Protein AF-A0A5C6A4T7-F1 (afdb_monomer_lite)

pLDDT: mean 84.49, std 9.88, range [51.09, 94.12]

Foldseek 3Di:
DDDDDAQFWKAFVPPGIWGFHCDDPPDDADPQWTWTFPPDADPVRHTDTDTDHNVRIDGDPDDDDDD

Sequence (67 aa):
MKSLLLGQFVYLDGSGDGVVGMLPDGVNAADDHVGVWFGTTTDEGSPIVSSVPVEYLTSAPEPRIQH

Organism: NCBI:txid2714738

Radius of gyration: 12.21 Å; chains: 1; bounding box: 36×22×29 Å

Secondary structure (DSSP, 8-state):
-----TT-EEEETTTEEEEEEPPPTT--PPTTEEEEEEEEE-TTS-EEEEEEEGGGEEEPPPP----

Structure (mmCIF, N/CA/C/O backbone):
data_AF-A0A5C6A4T7-F1
#
_entry.id   AF-A0A5C6A4T7-F1
#
loop_
_atom_site.group_PDB
_atom_site.id
_atom_site.type_symbol
_atom_site.label_atom_id
_atom_site.label_alt_id
_atom_site.label_comp_id
_atom_site.label_asym_id
_atom_site.label_entity_id
_atom_site.label_seq_id
_atom_site.pdbx_PDB_ins_code
_atom_site.Cartn_x
_atom_site.Cartn_y
_atom_site.Cartn_z
_atom_site.occupancy
_atom_site.B_iso_or_equiv
_atom_site.auth_seq_id
_atom_site.auth_comp_id
_atom_site.auth_asym_id
_atom_site.auth_atom_id
_atom_site.pdbx_PDB_model_num
ATOM 1 N N . MET A 1 1 ? 13.135 7.565 -12.078 1.00 59.09 1 MET A N 1
ATOM 2 C CA . MET A 1 1 ? 12.316 7.475 -10.854 1.00 59.09 1 MET A CA 1
ATOM 3 C C . MET A 1 1 ? 10.902 7.100 -11.286 1.00 59.09 1 MET A C 1
ATOM 5 O O . MET A 1 1 ? 10.368 7.791 -12.150 1.00 59.09 1 MET A O 1
ATOM 9 N N . LYS A 1 2 ? 10.349 5.969 -10.823 1.00 66.75 2 LYS A N 1
ATOM 10 C CA . LYS A 1 2 ? 8.944 5.613 -11.102 1.00 66.75 2 LYS A CA 1
ATOM 11 C C . LYS A 1 2 ? 8.063 6.577 -10.297 1.00 66.75 2 LYS A C 1
ATOM 13 O O . LYS A 1 2 ? 8.261 6.693 -9.096 1.00 66.75 2 LYS A O 1
ATOM 18 N N . SER A 1 3 ? 7.143 7.282 -10.953 1.00 77.00 3 SER A N 1
ATOM 19 C CA . SER A 1 3 ? 6.162 8.130 -10.265 1.00 77.00 3 SER A CA 1
ATOM 20 C C . SER A 1 3 ? 4.919 7.294 -9.968 1.00 77.00 3 SER A C 1
ATOM 22 O O . SER A 1 3 ? 4.334 6.742 -10.900 1.00 77.00 3 SER A O 1
ATOM 24 N N . LEU A 1 4 ? 4.557 7.166 -8.692 1.00 85.31 4 LEU A N 1
ATOM 25 C CA . LEU A 1 4 ? 3.343 6.491 -8.226 1.00 85.31 4 LEU A CA 1
ATOM 26 C C . LEU A 1 4 ? 2.380 7.533 -7.652 1.00 85.31 4 LEU A C 1
ATOM 28 O O . LEU A 1 4 ? 2.813 8.473 -6.984 1.00 85.31 4 LEU A O 1
ATOM 32 N N . LEU A 1 5 ? 1.085 7.371 -7.910 1.00 88.00 5 LEU A N 1
ATOM 33 C CA . LEU A 1 5 ? 0.041 8.283 -7.437 1.00 88.00 5 LEU A CA 1
ATOM 34 C C . LEU A 1 5 ? -0.718 7.678 -6.252 1.00 88.00 5 LEU A C 1
ATOM 36 O O . LEU A 1 5 ? -0.945 6.474 -6.211 1.00 88.00 5 LEU A O 1
ATOM 40 N N . LEU A 1 6 ? -1.164 8.509 -5.305 1.00 87.88 6 LEU A N 1
ATOM 41 C CA . LEU A 1 6 ? -2.099 8.067 -4.264 1.00 87.88 6 LEU A CA 1
ATOM 42 C C . LEU A 1 6 ? -3.368 7.483 -4.899 1.00 87.88 6 LEU A C 1
ATOM 44 O O . LEU A 1 6 ? -3.897 8.038 -5.860 1.00 87.88 6 LEU A O 1
ATOM 48 N N . GLY A 1 7 ? -3.853 6.365 -4.360 1.00 87.50 7 GLY A N 1
ATOM 49 C CA . GLY A 1 7 ? -4.998 5.631 -4.902 1.00 87.50 7 GLY A CA 1
ATOM 50 C C . GLY A 1 7 ? -4.675 4.759 -6.120 1.00 87.50 7 GLY A C 1
ATOM 51 O O . GLY A 1 7 ? -5.551 4.042 -6.598 1.00 87.50 7 GLY A O 1
ATOM 52 N N . GLN A 1 8 ? -3.437 4.781 -6.620 1.00 91.31 8 GLN A N 1
ATOM 53 C CA . GLN A 1 8 ? -3.019 3.914 -7.714 1.00 91.31 8 GLN A CA 1
ATOM 54 C C . GLN A 1 8 ? -2.962 2.454 -7.256 1.00 91.31 8 GLN A C 1
ATOM 56 O O . GLN A 1 8 ? -2.402 2.141 -6.205 1.00 91.31 8 GLN A O 1
ATOM 61 N N . PHE A 1 9 ? -3.482 1.557 -8.089 1.00 90.56 9 PHE A N 1
ATOM 62 C CA . PHE A 1 9 ? -3.355 0.120 -7.887 1.00 90.56 9 PHE A CA 1
ATOM 63 C C . PHE A 1 9 ? -1.958 -0.338 -8.301 1.00 90.56 9 PHE A C 1
ATOM 65 O O . PHE A 1 9 ? -1.427 0.065 -9.344 1.00 90.56 9 PHE A O 1
ATOM 72 N N . VAL A 1 10 ? -1.352 -1.181 -7.476 1.00 91.44 10 VAL A N 1
ATOM 73 C CA . VAL A 1 10 ? 0.002 -1.695 -7.676 1.00 91.44 10 VAL A CA 1
ATOM 74 C C . VAL A 1 10 ? 0.048 -3.192 -7.414 1.00 91.44 10 VAL A C 1
ATOM 76 O O . VAL A 1 10 ? -0.632 -3.707 -6.530 1.00 91.44 10 VAL A O 1
ATOM 79 N N . TYR A 1 11 ? 0.887 -3.874 -8.180 1.00 90.81 11 TYR A N 1
ATOM 80 C CA . TYR A 1 11 ? 1.305 -5.242 -7.927 1.00 90.81 11 TYR A CA 1
ATOM 81 C C . TYR A 1 11 ? 2.621 -5.222 -7.157 1.00 90.81 11 TYR A C 1
ATOM 83 O O . TYR A 1 11 ? 3.574 -4.561 -7.589 1.00 90.81 11 TYR A O 1
ATO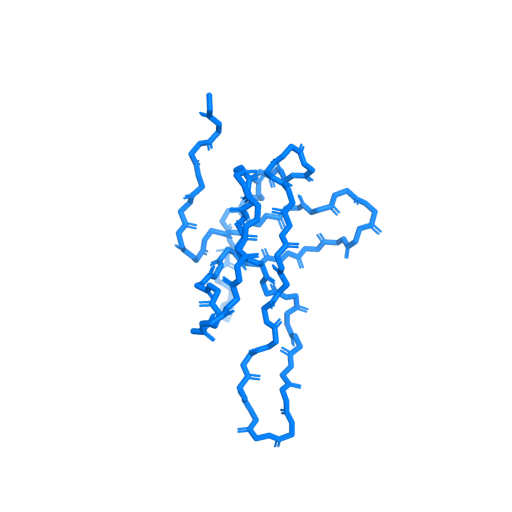M 91 N N . LEU A 1 12 ? 2.665 -5.944 -6.038 1.00 86.50 12 LEU A N 1
ATOM 92 C CA . LEU A 1 12 ? 3.878 -6.207 -5.276 1.00 86.50 12 LEU A CA 1
ATOM 93 C C . LEU A 1 12 ? 4.329 -7.646 -5.536 1.00 86.50 12 LEU A C 1
ATOM 95 O O . LEU A 1 12 ? 3.612 -8.599 -5.214 1.00 86.50 12 LEU A O 1
ATOM 99 N N . ASP A 1 13 ? 5.525 -7.795 -6.105 1.00 81.38 13 ASP A N 1
ATOM 100 C CA . ASP A 1 13 ? 6.098 -9.114 -6.373 1.00 81.38 13 ASP A CA 1
ATOM 101 C C . ASP A 1 13 ? 6.162 -9.952 -5.081 1.00 81.38 13 ASP A C 1
ATOM 103 O O . ASP A 1 13 ? 6.631 -9.498 -4.036 1.00 81.38 13 ASP A O 1
ATOM 107 N N . GLY A 1 14 ? 5.599 -11.159 -5.129 1.00 75.62 14 GLY A N 1
ATOM 108 C CA . GLY A 1 14 ? 5.518 -12.074 -3.988 1.00 75.62 14 GLY A CA 1
ATOM 109 C C . GLY A 1 14 ? 4.485 -11.747 -2.897 1.00 75.62 14 GLY A C 1
ATOM 110 O O . GLY A 1 14 ? 4.330 -12.568 -1.996 1.00 75.62 14 GLY A O 1
ATOM 111 N N . SER A 1 15 ? 3.769 -10.614 -2.951 1.00 77.44 15 SER A N 1
ATOM 112 C CA . SER A 1 15 ? 2.820 -10.210 -1.884 1.00 77.44 15 SER A CA 1
ATOM 113 C C . SER A 1 15 ? 1.399 -9.889 -2.363 1.00 77.44 15 SER A C 1
ATOM 115 O O . SER A 1 15 ? 0.489 -9.820 -1.539 1.00 77.44 15 SER A O 1
ATOM 117 N N . GLY A 1 16 ? 1.189 -9.737 -3.674 1.00 85.50 16 GLY A N 1
ATOM 118 C CA . GLY A 1 16 ? -0.135 -9.546 -4.273 1.00 85.50 16 GLY A CA 1
ATOM 119 C C . GLY A 1 16 ? -0.468 -8.089 -4.591 1.00 85.50 16 GLY A C 1
ATOM 120 O O . GLY A 1 16 ? 0.418 -7.274 -4.856 1.00 85.50 16 GLY A O 1
ATOM 121 N N . ASP A 1 17 ? -1.762 -7.781 -4.602 1.00 90.94 17 ASP A N 1
ATOM 122 C CA . ASP A 1 17 ? -2.302 -6.518 -5.105 1.00 90.94 17 ASP A CA 1
ATOM 123 C C . ASP A 1 17 ? -2.527 -5.533 -3.954 1.00 90.94 17 ASP A C 1
ATOM 125 O O . ASP A 1 17 ? -3.054 -5.898 -2.901 1.00 90.94 17 ASP A O 1
ATOM 129 N N . GLY A 1 18 ? -2.170 -4.268 -4.160 1.00 91.94 18 GLY A N 1
ATOM 130 C CA . GLY A 1 18 ? -2.355 -3.213 -3.170 1.00 91.94 18 GLY A CA 1
ATOM 131 C C . GLY A 1 18 ? -2.712 -1.868 -3.788 1.00 91.94 18 GLY A C 1
ATOM 132 O O . GLY A 1 18 ? -2.731 -1.693 -5.009 1.00 91.94 18 GLY A O 1
ATOM 133 N N . VAL A 1 19 ? -2.990 -0.899 -2.921 1.00 92.62 19 VAL A N 1
ATOM 134 C CA . VAL A 1 19 ? -3.297 0.482 -3.301 1.00 92.62 19 VAL A CA 1
ATOM 135 C C . VAL A 1 19 ? -2.304 1.419 -2.633 1.00 92.62 19 VAL A C 1
ATOM 137 O O . VAL A 1 19 ? -2.071 1.333 -1.426 1.00 92.62 19 VAL A O 1
ATOM 140 N N . VAL A 1 20 ? -1.722 2.325 -3.414 1.00 91.94 20 VAL A N 1
ATOM 141 C CA . VAL A 1 20 ? -0.812 3.356 -2.911 1.00 91.94 20 VAL A CA 1
ATOM 142 C C . VAL A 1 20 ? -1.568 4.275 -1.950 1.00 91.94 20 VAL A C 1
ATOM 144 O O . VAL A 1 20 ? -2.587 4.868 -2.309 1.00 91.94 20 VAL A O 1
ATOM 147 N N . GLY A 1 21 ? -1.060 4.400 -0.729 1.00 90.19 21 GLY A N 1
ATOM 148 C CA . GLY A 1 21 ? -1.672 5.156 0.356 1.00 90.19 21 GLY A CA 1
ATOM 149 C C . GLY A 1 21 ? -0.677 6.059 1.077 1.00 90.19 21 GLY A C 1
ATOM 150 O O . GLY A 1 21 ? 0.538 5.956 0.910 1.00 90.19 21 GLY A O 1
ATOM 151 N N . MET A 1 22 ? -1.215 6.954 1.901 1.00 87.00 22 MET A N 1
ATOM 152 C CA . MET A 1 22 ? -0.409 7.775 2.801 1.00 87.00 22 MET A CA 1
ATOM 153 C C . MET A 1 22 ? 0.130 6.910 3.939 1.00 87.00 22 MET A C 1
ATOM 155 O O . MET A 1 22 ? -0.610 6.115 4.521 1.00 87.00 22 MET A O 1
ATOM 159 N N . LEU A 1 23 ? 1.409 7.078 4.270 1.00 85.31 23 LEU A N 1
ATOM 160 C CA . LEU A 1 23 ? 1.958 6.480 5.480 1.00 85.31 23 LEU A CA 1
ATOM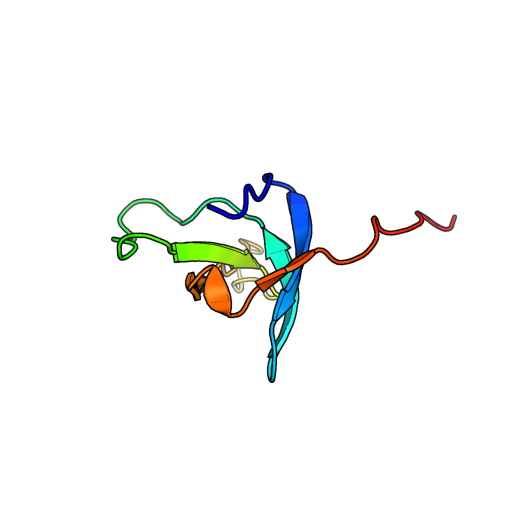 161 C C . LEU A 1 23 ? 1.372 7.180 6.718 1.00 85.31 23 LEU A C 1
ATOM 163 O O . LEU A 1 23 ? 1.192 8.399 6.680 1.00 85.31 23 LEU A O 1
ATOM 167 N N . PRO A 1 24 ? 1.077 6.438 7.800 1.00 80.62 24 PRO A N 1
ATOM 168 C CA . PRO A 1 24 ? 0.647 7.030 9.060 1.00 80.62 24 PRO A CA 1
ATOM 169 C C . PRO A 1 24 ? 1.689 8.001 9.622 1.00 80.62 24 PRO A C 1
ATOM 171 O O . PRO A 1 24 ? 2.896 7.819 9.431 1.00 80.62 24 PRO A O 1
ATOM 174 N N . ASP A 1 25 ? 1.220 8.998 10.370 1.00 80.00 25 ASP A N 1
ATOM 175 C CA . ASP A 1 25 ? 2.093 9.958 11.042 1.00 80.00 25 ASP A CA 1
ATOM 176 C C . ASP A 1 25 ? 3.123 9.245 11.934 1.00 80.00 25 ASP A C 1
ATOM 178 O O . ASP A 1 25 ? 2.817 8.290 12.649 1.00 80.00 25 ASP A O 1
ATOM 182 N N . GLY A 1 26 ? 4.372 9.715 11.887 1.00 74.94 26 GLY A N 1
ATOM 183 C CA . GLY A 1 26 ? 5.477 9.147 12.664 1.00 74.94 26 GLY A CA 1
ATOM 184 C C . GLY A 1 26 ? 6.139 7.908 12.050 1.00 74.94 26 GLY A C 1
ATOM 185 O O . GLY A 1 26 ? 7.153 7.451 12.582 1.00 74.94 26 GLY A O 1
ATOM 186 N N . VAL A 1 27 ? 5.643 7.387 10.922 1.00 78.31 27 VAL A N 1
ATOM 187 C CA . VAL A 1 27 ? 6.351 6.347 10.163 1.00 78.31 27 VAL A CA 1
ATOM 188 C C . VAL A 1 27 ? 7.495 6.983 9.376 1.00 78.31 27 VAL A C 1
ATOM 190 O O . VAL A 1 27 ? 7.280 7.720 8.417 1.00 78.31 27 VAL A O 1
ATOM 193 N N . ASN A 1 28 ? 8.730 6.680 9.777 1.00 72.50 28 ASN A N 1
ATOM 1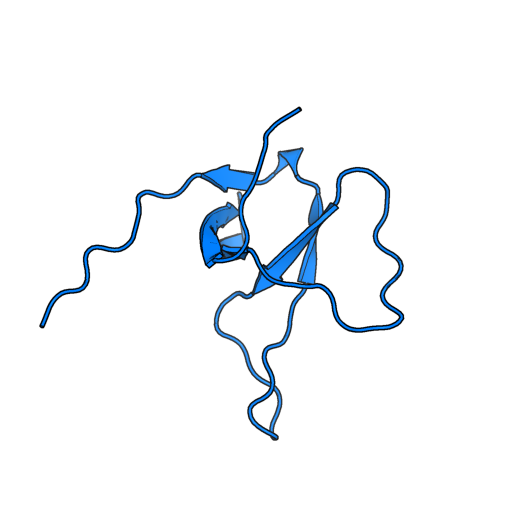94 C CA . ASN A 1 28 ? 9.920 7.102 9.048 1.00 72.50 28 ASN A CA 1
ATOM 195 C C . ASN A 1 28 ? 10.155 6.133 7.880 1.00 72.50 28 ASN A C 1
ATOM 197 O O . ASN A 1 28 ? 10.633 5.014 8.077 1.00 72.50 28 ASN A O 1
ATOM 201 N N . ALA A 1 29 ? 9.737 6.525 6.678 1.00 76.81 29 ALA A N 1
ATOM 202 C CA . ALA A 1 29 ? 10.016 5.761 5.471 1.00 76.81 29 ALA A CA 1
ATOM 203 C C . ALA A 1 29 ? 11.479 5.962 5.068 1.00 76.81 29 ALA A C 1
ATOM 205 O O . ALA A 1 29 ? 11.973 7.086 5.105 1.00 76.81 29 ALA A O 1
ATOM 206 N N . ALA A 1 30 ? 12.162 4.888 4.672 1.00 79.38 30 ALA A N 1
ATOM 207 C CA . ALA A 1 30 ? 13.440 5.035 3.990 1.00 79.38 30 ALA A CA 1
ATOM 208 C C . ALA A 1 30 ? 13.242 5.774 2.655 1.00 79.38 30 ALA A C 1
ATOM 210 O O . ALA A 1 30 ? 12.142 5.767 2.090 1.00 79.38 30 ALA A O 1
ATOM 211 N N . ASP A 1 31 ? 14.310 6.395 2.152 1.00 77.94 31 ASP A N 1
ATOM 212 C CA . ASP A 1 31 ? 14.313 6.985 0.814 1.00 77.94 31 ASP A CA 1
ATOM 213 C C . ASP A 1 31 ? 13.850 5.930 -0.213 1.00 77.94 31 ASP A C 1
ATOM 215 O O . ASP A 1 31 ? 14.175 4.748 -0.095 1.00 77.94 31 ASP A O 1
ATOM 219 N N . ASP A 1 32 ? 13.042 6.343 -1.193 1.00 86.25 32 ASP A N 1
ATOM 220 C CA . ASP A 1 32 ? 12.440 5.477 -2.223 1.00 86.25 32 ASP A CA 1
ATOM 221 C C . ASP A 1 32 ? 11.426 4.419 -1.729 1.00 86.25 32 ASP A C 1
ATOM 223 O O . ASP A 1 32 ? 11.170 3.422 -2.414 1.00 86.25 32 ASP A O 1
ATOM 227 N N . HIS A 1 33 ? 10.786 4.638 -0.576 1.00 90.00 33 HIS A N 1
ATOM 228 C CA . HIS A 1 33 ? 9.626 3.856 -0.129 1.00 90.00 33 HIS A CA 1
ATOM 229 C C . HIS A 1 33 ? 8.296 4.598 -0.316 1.00 90.00 33 HIS A C 1
ATOM 231 O O . HIS A 1 33 ? 8.226 5.826 -0.289 1.00 90.00 33 HIS A O 1
ATOM 237 N N . VAL A 1 34 ? 7.208 3.836 -0.441 1.00 90.56 34 VAL A N 1
ATOM 238 C CA . VAL A 1 34 ? 5.835 4.354 -0.489 1.00 90.56 34 VAL A CA 1
ATOM 239 C C . VAL A 1 34 ? 4.909 3.528 0.405 1.00 90.56 34 VAL A C 1
ATOM 241 O O . VAL A 1 34 ? 5.146 2.343 0.637 1.00 90.56 34 VAL A O 1
ATOM 244 N N . GLY A 1 35 ? 3.850 4.149 0.923 1.00 93.00 35 GLY A N 1
ATOM 245 C CA . GLY A 1 35 ? 2.797 3.439 1.641 1.00 93.00 35 GLY A CA 1
ATOM 246 C C . GLY A 1 35 ? 1.925 2.617 0.695 1.00 93.00 35 GLY A C 1
ATOM 247 O O . GLY A 1 35 ? 1.453 3.131 -0.319 1.00 93.00 35 GLY A O 1
ATOM 248 N N . VAL A 1 36 ? 1.679 1.353 1.035 1.00 93.44 36 VAL A N 1
ATOM 249 C CA . VAL A 1 36 ? 0.764 0.463 0.310 1.00 93.44 36 VAL A CA 1
ATOM 250 C C . VAL A 1 36 ? -0.205 -0.197 1.283 1.00 93.44 36 VAL A C 1
ATOM 252 O O . VAL A 1 36 ? 0.191 -0.737 2.318 1.00 93.44 36 VAL A O 1
ATOM 255 N N . TRP A 1 37 ? -1.489 -0.146 0.944 1.00 93.75 37 TRP A N 1
ATOM 256 C CA . TRP A 1 37 ? -2.566 -0.821 1.656 1.00 93.75 37 TRP A CA 1
ATOM 257 C C . TRP A 1 37 ? -2.998 -2.082 0.904 1.00 93.75 37 TRP A C 1
ATOM 259 O O . TRP A 1 37 ? -3.309 -2.019 -0.284 1.00 93.75 37 TRP A O 1
ATOM 269 N N . PHE A 1 38 ? -3.063 -3.212 1.610 1.00 92.12 38 PHE A N 1
ATOM 270 C CA . PHE A 1 38 ? -3.404 -4.531 1.054 1.00 92.12 38 PHE A CA 1
ATOM 271 C C . PHE A 1 38 ? -4.803 -5.006 1.480 1.00 92.12 38 PHE A C 1
ATOM 273 O O . PHE A 1 38 ? -5.035 -6.193 1.689 1.00 92.12 38 PHE A O 1
ATOM 280 N N . GLY A 1 39 ? -5.740 -4.076 1.684 1.00 89.62 39 GLY A N 1
ATOM 281 C CA . GLY A 1 39 ? -7.119 -4.411 2.060 1.00 89.62 39 GLY A CA 1
ATOM 282 C C . GLY A 1 39 ? -7.324 -4.773 3.537 1.00 89.62 39 GLY A C 1
ATOM 283 O O . GLY A 1 39 ? -8.428 -5.149 3.919 1.00 89.62 39 GLY A O 1
ATOM 284 N N . THR A 1 40 ? -6.296 -4.662 4.382 1.00 91.00 40 THR A N 1
ATOM 285 C CA . THR A 1 40 ? -6.360 -4.990 5.815 1.00 91.00 40 THR A CA 1
ATOM 286 C C . THR A 1 40 ? -6.665 -3.762 6.675 1.00 91.00 40 THR A C 1
ATOM 288 O O . THR A 1 40 ? -6.142 -2.672 6.435 1.00 91.00 40 THR A O 1
ATOM 291 N N . THR A 1 41 ? -7.507 -3.920 7.696 1.00 92.81 41 THR A N 1
ATOM 292 C CA . THR A 1 41 ? -7.872 -2.846 8.633 1.00 92.81 41 THR A CA 1
ATOM 293 C C . THR A 1 41 ? -7.588 -3.246 10.077 1.00 92.81 41 THR A C 1
ATOM 295 O O . THR A 1 41 ? -7.539 -4.432 10.397 1.00 92.81 41 THR A O 1
ATOM 298 N N . THR A 1 42 ? -7.414 -2.258 10.955 1.00 91.00 42 THR A N 1
ATOM 299 C CA . THR A 1 42 ? -7.448 -2.450 12.409 1.00 91.00 42 THR A CA 1
ATOM 300 C C . THR A 1 42 ? -8.863 -2.814 12.869 1.00 91.00 42 THR A C 1
ATOM 302 O O . THR A 1 42 ? -9.826 -2.674 12.109 1.00 91.00 42 THR A O 1
ATOM 305 N N . ASP A 1 43 ? -9.006 -3.210 14.136 1.00 93.38 43 ASP A N 1
ATOM 306 C CA . ASP A 1 43 ? -10.311 -3.479 14.762 1.00 93.38 43 ASP A CA 1
ATOM 307 C C . ASP A 1 43 ? -11.234 -2.243 14.773 1.00 93.38 43 ASP A C 1
ATOM 309 O O . ASP A 1 43 ? -12.456 -2.362 14.818 1.00 93.38 43 ASP A O 1
ATOM 313 N N . GLU A 1 44 ? -10.652 -1.046 14.683 1.00 94.12 44 GLU A N 1
ATOM 314 C CA . GLU A 1 44 ? -11.356 0.241 14.616 1.00 94.12 44 GLU A CA 1
ATOM 315 C C . GLU A 1 44 ? -11.711 0.652 13.174 1.00 94.12 44 GLU A C 1
ATOM 317 O O . GLU A 1 44 ? -12.276 1.721 12.950 1.00 94.12 44 GLU A O 1
ATOM 322 N N . GLY A 1 45 ? -11.371 -0.176 12.181 1.00 88.38 45 GLY A N 1
ATOM 323 C CA . GLY A 1 45 ? -11.658 0.073 10.767 1.00 88.38 45 GLY A CA 1
ATOM 324 C C . GLY A 1 45 ? -10.654 0.983 10.055 1.00 88.38 45 GLY A C 1
ATOM 325 O O . GLY A 1 45 ? -10.879 1.347 8.901 1.00 88.38 45 GLY A O 1
ATOM 326 N N . SER A 1 46 ? -9.536 1.339 10.695 1.00 89.38 46 SER A N 1
ATOM 327 C CA . SER A 1 46 ? -8.480 2.131 10.049 1.00 89.38 46 SER A CA 1
ATOM 328 C C . SER A 1 46 ? -7.617 1.250 9.134 1.00 89.38 46 SER A C 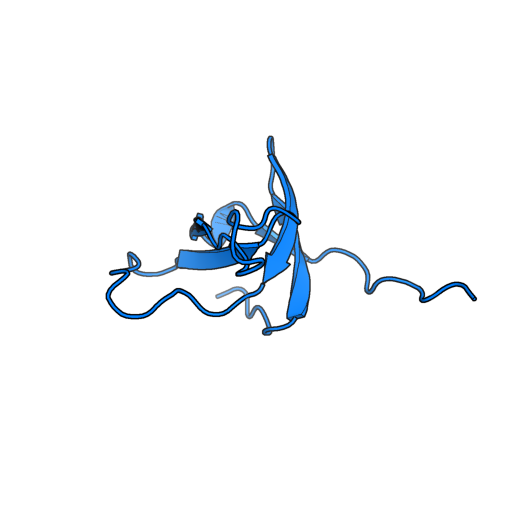1
ATOM 330 O O . SER A 1 46 ? -7.289 0.131 9.526 1.00 89.38 46 SER A O 1
ATOM 332 N N . PRO A 1 47 ? -7.211 1.702 7.934 1.00 89.88 47 PRO A N 1
ATOM 333 C CA . PRO A 1 47 ? -6.371 0.905 7.041 1.00 89.88 47 PRO A CA 1
ATOM 334 C C . PRO A 1 47 ? -4.972 0.682 7.629 1.00 89.88 47 PRO A C 1
ATOM 336 O O . PRO A 1 47 ? -4.350 1.606 8.155 1.00 89.88 47 PRO A O 1
ATOM 339 N N . ILE A 1 48 ? -4.449 -0.536 7.493 1.00 91.56 48 ILE A N 1
ATOM 340 C CA . ILE A 1 48 ? -3.069 -0.865 7.864 1.00 91.56 48 ILE A CA 1
ATOM 341 C C . ILE A 1 48 ? -2.185 -0.679 6.628 1.00 91.56 48 ILE A C 1
ATOM 343 O O . ILE A 1 48 ? -2.196 -1.497 5.707 1.00 91.56 48 ILE A O 1
ATOM 347 N N . VAL A 1 49 ? -1.425 0.416 6.595 1.00 91.75 49 VAL A N 1
ATOM 348 C CA . VAL A 1 49 ? -0.532 0.758 5.478 1.00 91.75 4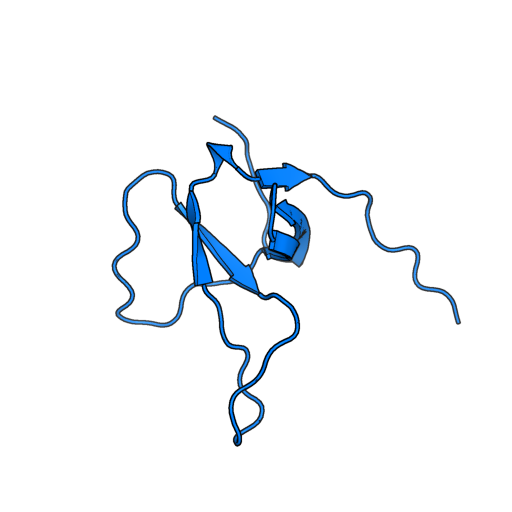9 VAL A CA 1
ATOM 349 C C . VAL A 1 49 ? 0.890 0.291 5.785 1.00 91.75 49 VAL A C 1
ATOM 351 O O . VAL A 1 49 ? 1.441 0.610 6.838 1.00 91.75 49 VAL A O 1
ATOM 354 N N . SER A 1 50 ? 1.497 -0.446 4.856 1.00 90.69 50 SER A N 1
ATOM 355 C CA . SER A 1 50 ? 2.888 -0.908 4.944 1.00 90.69 50 SER A CA 1
ATOM 356 C C . SER A 1 50 ? 3.811 -0.023 4.111 1.00 90.69 50 SER A C 1
ATOM 358 O O . SER A 1 50 ? 3.43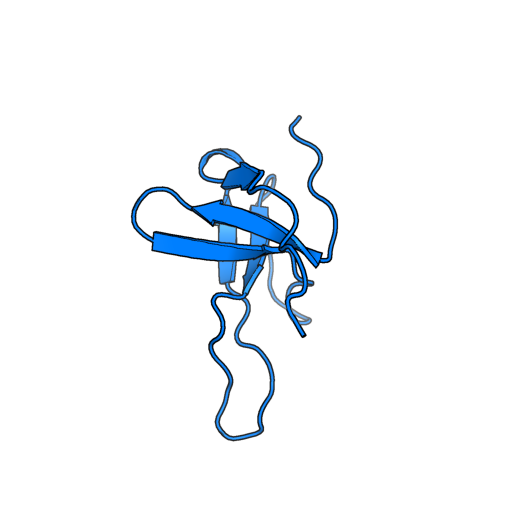7 0.408 3.025 1.00 90.69 50 SER A O 1
ATOM 360 N N . SER A 1 51 ? 5.028 0.232 4.594 1.00 92.19 51 SER A N 1
ATOM 361 C CA . SER A 1 51 ? 6.073 0.899 3.809 1.00 92.19 51 SER A CA 1
ATOM 362 C C . SER A 1 51 ? 6.757 -0.107 2.885 1.00 92.19 51 SER A C 1
ATOM 364 O O . SER A 1 51 ? 7.297 -1.106 3.361 1.00 92.19 51 SER A O 1
ATOM 366 N N . VAL A 1 52 ? 6.734 0.148 1.576 1.00 90.94 52 VAL A N 1
ATOM 367 C CA . VAL A 1 52 ? 7.237 -0.767 0.542 1.00 90.94 52 VAL A CA 1
ATOM 368 C C . VAL A 1 52 ? 8.266 -0.054 -0.344 1.00 90.94 52 VAL A C 1
ATOM 370 O O . VAL A 1 52 ? 7.987 1.064 -0.787 1.00 90.94 52 VAL A O 1
ATOM 373 N N . PRO A 1 53 ? 9.423 -0.672 -0.655 1.00 91.12 53 PRO A N 1
ATOM 374 C CA . PRO A 1 53 ? 10.381 -0.100 -1.596 1.00 91.12 53 PRO A CA 1
ATOM 375 C C . PRO A 1 53 ? 9.793 -0.032 -3.012 1.00 91.12 53 PRO A C 1
ATOM 377 O O . PRO A 1 53 ? 9.243 -1.013 -3.523 1.00 91.12 53 PRO A O 1
ATOM 380 N N . VAL A 1 54 ? 9.939 1.116 -3.676 1.00 89.62 54 VAL A N 1
ATOM 381 C CA . VAL A 1 54 ? 9.317 1.396 -4.986 1.00 89.62 54 VAL A CA 1
ATOM 382 C C . VAL A 1 54 ? 9.797 0.443 -6.094 1.00 89.62 54 VAL A C 1
ATOM 384 O O . VAL A 1 54 ? 9.086 0.223 -7.077 1.00 89.62 54 VAL A O 1
ATOM 387 N N . GLU A 1 55 ? 10.979 -0.160 -5.952 1.00 90.38 55 GLU A N 1
ATOM 388 C CA . GLU A 1 55 ? 11.527 -1.112 -6.927 1.00 90.38 55 GLU A CA 1
ATOM 389 C C . GLU A 1 55 ? 10.690 -2.392 -7.076 1.00 90.38 55 GLU A C 1
ATOM 391 O O . GLU A 1 55 ? 10.579 -2.903 -8.193 1.00 90.38 55 GLU A O 1
ATOM 396 N N . TYR A 1 56 ? 10.023 -2.841 -6.006 1.00 90.06 56 TYR A N 1
ATOM 397 C CA . TYR A 1 56 ? 9.164 -4.033 -6.019 1.00 90.06 56 TYR A CA 1
ATOM 398 C C . TYR A 1 56 ? 7.748 -3.757 -6.536 1.00 90.06 56 TYR A C 1
ATOM 400 O O . TYR A 1 56 ? 6.952 -4.685 -6.687 1.00 90.06 56 TYR A O 1
ATOM 408 N N . LEU A 1 57 ? 7.420 -2.490 -6.811 1.00 89.50 57 LEU A N 1
ATOM 409 C CA . LEU A 1 57 ? 6.091 -2.082 -7.245 1.00 89.50 57 LEU A CA 1
ATOM 410 C C . LEU A 1 57 ? 6.005 -1.946 -8.764 1.00 89.50 57 LEU A C 1
ATOM 412 O O . LEU A 1 57 ? 6.822 -1.290 -9.430 1.00 89.50 57 LEU A O 1
ATOM 416 N N . THR A 1 58 ? 4.944 -2.531 -9.310 1.00 91.25 58 THR A N 1
ATOM 417 C CA . THR A 1 58 ? 4.552 -2.386 -10.714 1.00 91.25 58 THR A CA 1
ATOM 418 C C . THR A 1 58 ? 3.133 -1.845 -10.789 1.00 91.25 58 THR A C 1
ATOM 420 O O . THR A 1 58 ? 2.265 -2.295 -10.051 1.00 91.25 58 THR A O 1
ATOM 423 N N . SER A 1 59 ? 2.879 -0.874 -11.669 1.00 88.00 59 SER A N 1
ATOM 424 C CA . SER A 1 59 ? 1.529 -0.343 -11.874 1.00 88.00 59 SER A CA 1
ATOM 425 C C . SER A 1 59 ? 0.569 -1.459 -12.280 1.00 88.00 59 SER A C 1
ATOM 427 O O . SER A 1 59 ? 0.820 -2.160 -13.262 1.00 88.00 59 SER A O 1
ATOM 429 N N . ALA A 1 60 ? -0.533 -1.592 -11.550 1.00 84.75 60 ALA A N 1
ATOM 430 C CA . ALA A 1 60 ? -1.653 -2.419 -11.962 1.00 84.75 60 ALA A CA 1
ATOM 431 C C . ALA A 1 60 ? -2.595 -1.603 -12.868 1.00 84.75 60 ALA A C 1
ATOM 433 O O . ALA A 1 60 ? -2.616 -0.369 -12.786 1.00 84.75 60 ALA A O 1
ATOM 434 N N . PRO A 1 61 ? -3.361 -2.254 -13.761 1.00 80.75 61 PRO A N 1
ATOM 435 C CA . PRO A 1 61 ? -4.430 -1.584 -14.487 1.00 80.75 61 PRO A CA 1
ATOM 436 C C . PRO A 1 61 ? -5.427 -0.958 -13.506 1.00 80.75 61 PRO A C 1
ATOM 438 O O . PRO A 1 61 ? -5.707 -1.521 -12.449 1.00 80.75 61 PRO A O 1
ATOM 441 N N . GLU A 1 62 ? -5.986 0.196 -13.874 1.00 75.38 62 GLU A N 1
ATOM 442 C CA . GLU A 1 62 ? -7.059 0.811 -13.093 1.00 75.38 62 GLU A CA 1
ATOM 443 C C . GLU A 1 62 ? -8.223 -0.182 -12.943 1.00 75.38 62 GLU A C 1
ATOM 445 O O . GLU A 1 62 ? -8.617 -0.826 -13.930 1.00 75.38 62 GLU A O 1
ATOM 450 N N . PRO A 1 63 ? -8.779 -0.344 -11.730 1.00 67.81 63 PRO A N 1
ATOM 451 C CA . PRO A 1 63 ? -9.898 -1.237 -11.517 1.00 67.81 63 PRO A CA 1
ATOM 452 C C . PRO A 1 63 ? -11.059 -0.763 -12.378 1.00 67.81 63 PRO A C 1
ATOM 454 O O . PRO A 1 63 ? -11.452 0.405 -12.379 1.00 67.81 63 PRO A O 1
ATOM 457 N N . ARG A 1 64 ? -11.650 -1.698 -13.109 1.00 66.12 64 ARG A N 1
ATOM 458 C CA . ARG A 1 64 ? -12.915 -1.438 -13.780 1.00 66.12 64 ARG A CA 1
ATOM 459 C C . ARG A 1 64 ? -14.000 -1.593 -12.730 1.00 66.12 64 ARG A C 1
ATOM 461 O O . ARG A 1 64 ? -14.276 -2.714 -12.314 1.00 66.12 64 ARG A O 1
ATOM 468 N N . ILE A 1 65 ? -14.585 -0.482 -12.288 1.00 62.06 65 ILE A N 1
ATOM 469 C CA . ILE A 1 65 ? -15.774 -0.521 -11.433 1.00 62.06 65 ILE A CA 1
ATOM 470 C C . ILE A 1 65 ? -16.854 -1.290 -12.208 1.00 62.06 65 ILE A C 1
ATOM 472 O O . ILE A 1 65 ? -17.297 -0.845 -13.267 1.00 62.06 65 ILE A O 1
ATOM 476 N N . GLN A 1 66 ? -17.227 -2.468 -11.712 1.00 54.38 66 GLN A N 1
ATOM 477 C CA . GLN A 1 66 ? -18.373 -3.229 -12.204 1.00 54.38 66 GLN A CA 1
ATOM 478 C C . GLN A 1 66 ? -19.527 -3.035 -11.217 1.00 54.38 66 GLN A C 1
ATOM 480 O O . GLN A 1 66 ? -19.342 -3.219 -10.015 1.00 54.38 66 GLN A O 1
ATOM 485 N N . HIS A 1 67 ? -20.675 -2.603 -11.744 1.00 51.09 67 HIS A N 1
ATOM 486 C CA . HIS A 1 67 ? -21.933 -2.421 -11.016 1.00 51.09 67 HIS A CA 1
ATOM 487 C C . HIS A 1 67 ? -22.802 -3.672 -11.116 1.00 51.09 67 HIS A C 1
ATOM 489 O O . HIS A 1 67 ? -22.837 -4.260 -12.223 1.00 51.09 67 HIS A O 1
#